Protein AF-A0A2N5FU14-F1 (afdb_monomer_lite)

Sequence (92 aa):
FRLGHEGEEYTGLNGRPNSLENLIITEDHNGPFGSPFVDSNRAPVTEETTEAVQIIYFRPSLEKDSCARLAESLMGMFLQVHGGEGEFCIVG

Foldseek 3Di:
DDQADPPDWAQFPVRDIDRRHRFDFDADPVGTADGPPTGHPPDDDDPPDPDDDDDDDDDPPDDPVRVVVVVVVVLVVVCVVVPDDDDDDDDD

Secondary structure (DSSP, 8-state):
-EEBPTT-EEEBTTSSEEE-BTSEEEEETTEEEE-SS--BTTS---TT--S--------TTS-HHHHHHHHHHHHHHHHHHH-S--------

pLDDT: mean 92.88, std 3.78, range [77.88, 98.12]

Radius of gyration: 14.76 Å; chains: 1; bounding box: 38×23×36 Å

Structure (mmCIF, N/CA/C/O backbone):
data_AF-A0A2N5FU14-F1
#
_entry.id   AF-A0A2N5FU14-F1
#
loop_
_atom_site.group_PDB
_atom_site.id
_atom_site.type_symbol
_atom_site.label_atom_id
_atom_site.label_alt_id
_atom_site.label_comp_id
_atom_site.label_asym_id
_atom_site.label_entity_id
_atom_site.label_seq_id
_atom_site.pdbx_PDB_ins_code
_atom_site.Cartn_x
_atom_site.Cartn_y
_atom_site.Cartn_z
_atom_site.occupancy
_atom_site.B_iso_or_equiv
_atom_site.auth_seq_id
_atom_site.auth_comp_id
_atom_site.auth_asym_id
_atom_site.auth_atom_id
_atom_site.pdbx_PDB_model_num
ATOM 1 N N . PHE A 1 1 ? -4.612 -10.366 -3.490 1.00 84.81 1 PHE A N 1
ATOM 2 C CA . PHE A 1 1 ? -5.344 -9.290 -4.183 1.00 84.81 1 PHE A CA 1
ATOM 3 C C . PHE A 1 1 ? -6.287 -9.924 -5.190 1.00 84.81 1 PHE A C 1
ATOM 5 O O . PHE A 1 1 ? -5.973 -10.998 -5.698 1.00 84.81 1 PHE A O 1
ATOM 12 N N . ARG A 1 2 ? -7.420 -9.284 -5.472 1.00 92.69 2 ARG A N 1
ATOM 13 C CA . ARG A 1 2 ? -8.356 -9.699 -6.527 1.00 92.69 2 ARG A CA 1
ATOM 14 C C . ARG A 1 2 ? -9.014 -8.477 -7.158 1.00 92.69 2 ARG A C 1
ATOM 16 O O . ARG A 1 2 ? -8.758 -7.357 -6.724 1.00 92.69 2 ARG A O 1
ATOM 23 N N . LEU A 1 3 ? -9.829 -8.693 -8.184 1.00 93.69 3 LEU A N 1
ATOM 24 C CA . LEU A 1 3 ? -10.721 -7.654 -8.688 1.00 93.69 3 LEU A CA 1
ATOM 25 C C . LEU A 1 3 ? -11.983 -7.602 -7.825 1.00 93.69 3 LEU A C 1
ATOM 27 O O . LEU A 1 3 ? -12.515 -8.652 -7.453 1.00 93.69 3 LEU A O 1
ATOM 31 N N . GLY A 1 4 ? -12.438 -6.391 -7.513 1.00 93.31 4 GLY A N 1
ATOM 32 C CA . GLY A 1 4 ? -13.731 -6.190 -6.874 1.00 93.31 4 GLY A CA 1
ATOM 33 C C . GLY A 1 4 ? -14.880 -6.516 -7.829 1.00 93.31 4 GLY A C 1
ATOM 34 O O . GLY A 1 4 ? -14.812 -6.250 -9.035 1.00 93.31 4 GLY A O 1
ATOM 35 N N . HIS A 1 5 ? -15.915 -7.135 -7.277 1.00 93.50 5 HIS A N 1
ATOM 36 C CA . HIS A 1 5 ? -17.118 -7.564 -7.975 1.00 93.50 5 HIS A CA 1
ATOM 37 C C . HIS A 1 5 ? -18.199 -6.477 -7.949 1.00 93.50 5 HIS A C 1
ATOM 39 O O . HIS A 1 5 ? -18.136 -5.519 -7.178 1.00 93.50 5 HIS A O 1
ATOM 45 N N . GLU A 1 6 ? -19.207 -6.636 -8.806 1.00 94.62 6 GLU A N 1
ATOM 46 C CA . GLU A 1 6 ? -20.378 -5.759 -8.828 1.00 94.62 6 GLU A CA 1
ATOM 47 C C . GLU A 1 6 ? -21.060 -5.738 -7.452 1.00 94.62 6 GLU A C 1
ATOM 49 O O . GLU A 1 6 ? -21.297 -6.781 -6.840 1.00 94.62 6 GLU A O 1
ATOM 54 N N . GLY A 1 7 ? -21.358 -4.534 -6.962 1.00 90.94 7 GLY A N 1
ATOM 55 C CA . GLY A 1 7 ? -22.012 -4.323 -5.670 1.00 90.94 7 GLY A CA 1
ATOM 56 C C . GLY A 1 7 ? -21.097 -4.397 -4.443 1.00 90.94 7 GLY A C 1
ATOM 57 O O . GLY A 1 7 ? -21.585 -4.186 -3.335 1.00 90.94 7 GLY A O 1
ATOM 58 N N . GLU A 1 8 ? -19.795 -4.663 -4.597 1.00 92.06 8 GLU A N 1
ATOM 59 C CA . GLU A 1 8 ? -18.857 -4.570 -3.475 1.00 92.06 8 GLU A CA 1
ATOM 60 C C . GLU A 1 8 ? -18.483 -3.117 -3.170 1.00 92.06 8 GLU A C 1
ATOM 62 O O . GLU A 1 8 ? -18.122 -2.341 -4.057 1.00 92.06 8 GLU A O 1
ATOM 67 N N . GLU A 1 9 ? -18.508 -2.766 -1.886 1.00 91.25 9 GLU A N 1
ATOM 68 C CA . GLU A 1 9 ? -18.147 -1.442 -1.395 1.00 91.25 9 GLU A CA 1
ATOM 69 C C . GLU A 1 9 ? -17.411 -1.511 -0.051 1.00 91.25 9 GLU A C 1
ATOM 71 O O . GLU A 1 9 ? -17.593 -2.444 0.735 1.00 91.25 9 GLU A O 1
ATOM 76 N N . TYR A 1 10 ? -16.596 -0.494 0.235 1.00 91.25 10 TYR A N 1
ATOM 77 C CA . TYR A 1 10 ? -16.187 -0.184 1.606 1.00 91.25 10 TYR A CA 1
ATOM 78 C C . TYR A 1 10 ? -16.240 1.315 1.881 1.00 91.25 10 TYR A C 1
ATOM 80 O O . TYR A 1 10 ? -16.141 2.157 0.983 1.00 91.25 10 TYR A O 1
ATOM 88 N N . THR A 1 11 ? -16.321 1.657 3.163 1.00 91.88 11 THR A N 1
ATOM 89 C CA . THR A 1 11 ? -16.152 3.032 3.631 1.00 91.88 11 THR A CA 1
ATOM 90 C C . THR A 1 11 ? -14.674 3.401 3.600 1.00 91.88 11 THR A C 1
ATOM 92 O O . THR A 1 11 ? -13.851 2.778 4.270 1.00 91.88 11 THR A O 1
ATOM 95 N N . GLY A 1 12 ? -14.320 4.403 2.797 1.00 90.19 12 GLY A N 1
ATOM 96 C CA . GLY A 1 12 ? -12.953 4.913 2.733 1.00 90.19 12 GLY A CA 1
ATOM 97 C C . GLY A 1 12 ? -12.578 5.712 3.981 1.00 90.19 12 GLY A C 1
ATOM 98 O O . GLY A 1 12 ? -13.449 6.163 4.729 1.00 90.19 12 GLY A O 1
ATOM 99 N N . LEU A 1 13 ? -11.284 5.985 4.168 1.00 87.44 13 LEU A N 1
ATOM 100 C CA . LEU A 1 13 ? -10.798 6.892 5.225 1.00 87.44 13 LEU A CA 1
ATOM 101 C C . LEU A 1 13 ? -11.382 8.313 5.134 1.00 87.44 13 LEU A C 1
ATOM 103 O O . LEU A 1 13 ? -11.403 9.051 6.113 1.00 87.44 13 LEU A O 1
ATOM 107 N N . ASN A 1 14 ? -11.914 8.689 3.971 1.00 86.38 14 ASN A N 1
ATOM 108 C CA . ASN A 1 14 ? -12.650 9.934 3.757 1.00 86.38 14 ASN A CA 1
ATOM 109 C C . ASN A 1 14 ? -14.108 9.902 4.269 1.00 86.38 14 ASN A C 1
ATOM 111 O O . ASN A 1 14 ? -14.839 10.876 4.074 1.00 86.38 14 ASN A O 1
ATOM 115 N N . GLY A 1 15 ? -14.552 8.788 4.860 1.00 87.25 15 GLY A N 1
ATOM 116 C CA . GLY A 1 15 ? -15.910 8.587 5.367 1.00 87.25 15 GLY A CA 1
ATOM 117 C C . GLY A 1 15 ? -16.973 8.376 4.286 1.00 87.25 15 GLY A C 1
ATOM 118 O O . GLY A 1 15 ? -18.162 8.405 4.595 1.00 87.25 15 GLY A O 1
ATOM 119 N N . ARG A 1 16 ? -16.578 8.193 3.020 1.00 89.00 16 ARG A N 1
ATOM 120 C CA . ARG A 1 16 ? -17.502 7.970 1.899 1.00 89.00 16 ARG A CA 1
ATOM 121 C C . ARG A 1 16 ? -17.489 6.499 1.479 1.00 89.00 16 ARG A C 1
ATOM 123 O O . ARG A 1 16 ? -16.416 5.890 1.510 1.00 89.00 16 ARG A O 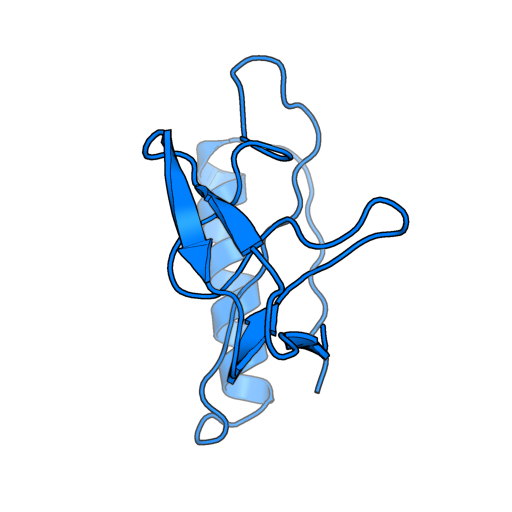1
ATOM 130 N N . PRO A 1 17 ? -18.632 5.934 1.057 1.00 88.81 17 PRO A N 1
ATOM 131 C CA . PRO A 1 17 ? -18.639 4.632 0.405 1.00 88.81 17 PRO A CA 1
ATOM 132 C C . PRO A 1 17 ? -17.905 4.731 -0.937 1.00 88.81 17 PRO A C 1
ATOM 134 O O . PRO A 1 17 ? -18.083 5.698 -1.683 1.00 88.81 17 PRO A O 1
ATOM 137 N N . ASN A 1 18 ? -17.066 3.742 -1.231 1.00 88.06 18 ASN A N 1
ATOM 138 C CA . ASN A 1 18 ? -16.390 3.598 -2.515 1.00 88.06 18 ASN A CA 1
ATOM 139 C C . ASN A 1 18 ? -16.786 2.255 -3.118 1.00 88.06 18 ASN A C 1
ATOM 141 O O . ASN A 1 18 ? -16.618 1.222 -2.470 1.00 88.06 18 ASN A O 1
ATOM 145 N N . SER A 1 19 ? -17.279 2.285 -4.358 1.00 91.75 19 SER A N 1
ATOM 146 C CA . SER A 1 19 ? -17.458 1.067 -5.148 1.00 91.75 19 SER A CA 1
ATOM 147 C C . SER A 1 19 ? -16.093 0.457 -5.451 1.00 91.75 19 SER A C 1
ATOM 149 O O . SER A 1 19 ? -15.151 1.170 -5.809 1.00 91.75 19 SER A O 1
ATOM 151 N N . LEU A 1 20 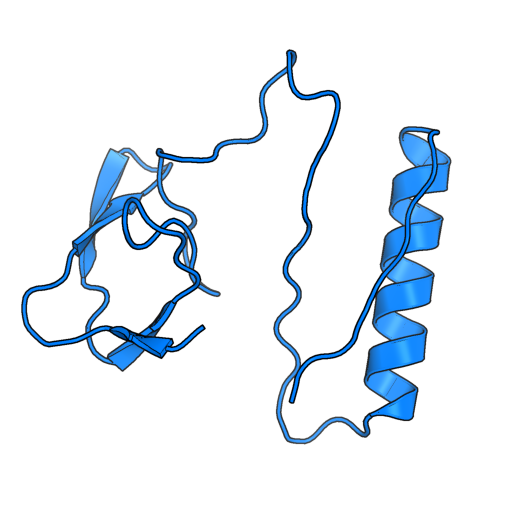? -16.001 -0.860 -5.297 1.00 92.38 20 LEU A N 1
ATOM 152 C CA . LEU A 1 20 ? -14.794 -1.641 -5.560 1.00 92.38 20 LEU A CA 1
ATOM 153 C C . LEU A 1 20 ? -14.826 -2.319 -6.924 1.00 92.38 20 LEU A C 1
ATOM 155 O O . LEU A 1 20 ? -13.852 -2.962 -7.316 1.00 92.38 20 LEU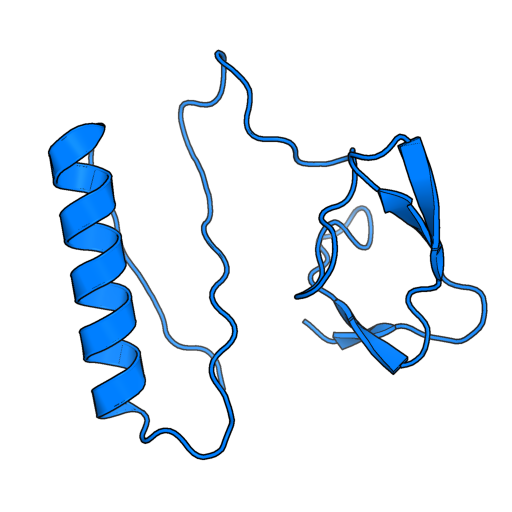 A O 1
ATOM 159 N N . GLU A 1 21 ? -15.931 -2.175 -7.648 1.00 94.19 21 GLU A N 1
ATOM 160 C CA . GLU A 1 21 ? -16.132 -2.816 -8.934 1.00 94.19 21 GLU A CA 1
ATOM 161 C C . GLU A 1 21 ? -14.992 -2.472 -9.905 1.00 94.19 21 GLU A C 1
ATOM 163 O O . GLU A 1 21 ? -14.666 -1.304 -10.130 1.00 94.19 21 GLU A O 1
ATOM 168 N N . ASN A 1 22 ? -14.376 -3.506 -10.486 1.00 92.06 22 ASN A N 1
ATOM 169 C CA . ASN A 1 22 ? -13.247 -3.395 -11.419 1.00 92.06 22 ASN A CA 1
ATOM 170 C C . ASN A 1 22 ? -11.968 -2.761 -10.833 1.00 92.06 22 ASN A C 1
ATOM 172 O O . ASN A 1 22 ? -11.026 -2.477 -11.580 1.00 92.06 22 ASN A O 1
ATOM 176 N N . LEU A 1 23 ? -11.886 -2.575 -9.513 1.00 92.31 23 LEU A N 1
ATOM 177 C CA . LEU A 1 23 ? -10.664 -2.145 -8.839 1.00 92.31 23 LEU A CA 1
ATOM 178 C C . LEU A 1 23 ? -9.842 -3.350 -8.391 1.00 92.31 23 LEU A C 1
ATOM 180 O O . LEU A 1 23 ? -10.379 -4.380 -7.983 1.00 92.31 23 LEU A O 1
ATOM 184 N N . ILE A 1 24 ? -8.517 -3.201 -8.414 1.00 91.81 24 ILE A N 1
ATOM 185 C CA . ILE A 1 24 ? -7.641 -4.110 -7.676 1.00 91.81 24 ILE A CA 1
ATOM 186 C C . ILE A 1 24 ? -7.854 -3.823 -6.193 1.00 91.81 24 ILE A C 1
ATOM 188 O O . ILE A 1 24 ? -7.661 -2.692 -5.746 1.00 91.81 24 ILE A O 1
ATOM 192 N N . ILE A 1 25 ? -8.220 -4.855 -5.444 1.00 93.50 25 ILE A N 1
ATOM 193 C CA . ILE A 1 25 ? -8.417 -4.772 -4.003 1.00 93.50 25 ILE A CA 1
ATOM 194 C C . ILE A 1 25 ? -7.449 -5.684 -3.263 1.00 93.50 25 ILE A C 1
ATOM 196 O O . ILE A 1 25 ? -7.115 -6.795 -3.703 1.00 93.50 25 ILE A O 1
ATOM 200 N N . THR A 1 26 ? -7.018 -5.206 -2.101 1.00 92.06 26 THR A N 1
ATOM 201 C CA . THR A 1 26 ? -6.395 -6.043 -1.082 1.00 92.06 26 THR A CA 1
ATOM 202 C C . THR A 1 26 ? -7.445 -6.411 -0.051 1.00 92.06 26 THR A C 1
ATOM 204 O O . THR A 1 26 ? -8.206 -5.559 0.408 1.00 92.06 26 THR A O 1
ATOM 207 N N . GLU A 1 27 ? -7.490 -7.693 0.287 1.00 92.25 27 GLU A N 1
ATOM 208 C CA . GLU A 1 27 ? -8.434 -8.264 1.233 1.00 92.25 27 GLU A CA 1
ATOM 209 C C . GLU A 1 27 ? -7.724 -9.230 2.179 1.00 92.25 27 GLU A C 1
ATOM 211 O O . GLU A 1 27 ? -6.680 -9.796 1.844 1.00 92.25 27 GLU A O 1
ATOM 216 N N . ASP A 1 28 ? -8.319 -9.409 3.350 1.00 92.06 28 ASP A N 1
ATOM 217 C CA . ASP A 1 28 ? -8.020 -10.496 4.276 1.00 92.06 28 ASP A CA 1
ATOM 218 C C . ASP A 1 28 ? -9.297 -11.337 4.487 1.00 92.06 28 ASP A C 1
ATOM 220 O O . ASP A 1 28 ? -10.279 -11.208 3.756 1.00 92.06 28 ASP A O 1
ATOM 224 N N . HIS A 1 29 ? -9.309 -12.195 5.506 1.00 92.62 29 HIS A N 1
ATOM 225 C CA . HIS A 1 29 ? -10.464 -13.033 5.844 1.00 92.62 29 HIS A CA 1
ATOM 226 C C . HIS A 1 29 ? -11.736 -12.252 6.239 1.00 92.62 29 HIS A C 1
ATOM 228 O O . HIS A 1 29 ? -12.822 -12.825 6.210 1.00 92.62 29 HIS A O 1
ATOM 234 N N . ASN A 1 30 ? -11.618 -10.969 6.594 1.00 90.44 30 ASN A N 1
ATOM 235 C CA . ASN A 1 30 ? -12.732 -10.083 6.944 1.00 90.44 30 ASN A CA 1
ATOM 236 C C . ASN A 1 30 ? -13.205 -9.225 5.758 1.00 90.44 30 ASN A C 1
ATOM 238 O O . ASN A 1 30 ? -14.107 -8.404 5.925 1.00 90.44 30 ASN A O 1
ATOM 242 N N . GLY A 1 31 ? -12.610 -9.397 4.573 1.00 90.69 31 GLY A N 1
ATOM 243 C CA . GLY A 1 31 ? -13.001 -8.714 3.340 1.00 90.69 31 GLY A CA 1
ATOM 244 C C . GLY A 1 31 ? -11.999 -7.650 2.880 1.00 90.69 31 GLY A C 1
ATOM 245 O O . GLY A 1 31 ? -10.847 -7.633 3.324 1.00 90.69 31 GLY A O 1
ATOM 246 N N . PRO A 1 32 ? -12.386 -6.752 1.963 1.00 92.19 32 PRO A N 1
ATOM 247 C CA . PRO A 1 32 ? -11.476 -5.758 1.403 1.00 92.19 32 PRO A CA 1
ATOM 248 C C . PRO A 1 32 ? -11.063 -4.710 2.448 1.00 92.19 32 PRO A C 1
ATOM 250 O O . PRO A 1 32 ? -11.848 -4.334 3.320 1.00 92.19 32 PRO A O 1
ATOM 253 N N . PHE A 1 33 ? -9.814 -4.244 2.380 1.00 92.44 33 PHE A N 1
ATOM 254 C CA . PHE A 1 33 ? -9.324 -3.144 3.223 1.00 92.44 33 PHE A CA 1
ATOM 255 C C . PHE A 1 33 ? -8.537 -2.061 2.493 1.00 92.44 33 PHE A C 1
ATOM 257 O O . PHE A 1 33 ? -8.295 -1.002 3.075 1.00 92.44 33 PHE A O 1
ATOM 264 N N . GLY A 1 34 ? -8.147 -2.284 1.244 1.00 91.12 34 GLY A N 1
ATOM 265 C CA . GLY A 1 34 ? -7.345 -1.314 0.512 1.00 91.12 34 GLY A CA 1
ATOM 266 C C . GLY A 1 34 ? -7.487 -1.461 -0.990 1.00 91.12 34 GLY A C 1
ATOM 267 O O . GLY A 1 34 ? -7.839 -2.526 -1.503 1.00 91.12 34 GLY A O 1
ATOM 268 N N . SER A 1 35 ? -7.172 -0.380 -1.689 1.00 91.31 35 SER A N 1
ATOM 269 C CA . SER A 1 35 ? -7.059 -0.321 -3.145 1.00 91.31 35 SER A CA 1
ATOM 270 C C . SER A 1 35 ? -5.962 0.682 -3.517 1.00 91.31 35 SER A C 1
ATOM 272 O O . SER A 1 35 ? -5.565 1.485 -2.676 1.00 91.31 35 SER A O 1
ATOM 274 N N . PRO A 1 36 ? -5.492 0.713 -4.775 1.00 88.06 36 PRO A N 1
ATOM 275 C CA . PRO A 1 36 ? -4.561 1.744 -5.236 1.00 88.06 36 PRO A CA 1
ATOM 276 C C . PRO A 1 36 ? -5.087 3.190 -5.146 1.00 88.06 36 PRO A C 1
ATOM 278 O O . PRO A 1 36 ? -4.325 4.116 -5.414 1.00 88.06 36 PRO A O 1
ATOM 281 N N . PHE A 1 37 ? -6.378 3.395 -4.852 1.00 85.06 37 PHE A N 1
ATOM 282 C CA . PHE A 1 37 ? -7.032 4.705 -4.912 1.00 85.06 37 PHE A CA 1
ATOM 283 C C . PHE A 1 37 ? -7.314 5.305 -3.535 1.00 85.06 37 PHE A C 1
ATOM 285 O O . PHE A 1 37 ? -6.943 6.448 -3.277 1.00 85.06 37 PHE A O 1
ATOM 292 N N . VAL A 1 38 ? -8.015 4.573 -2.670 1.00 84.50 38 VAL A N 1
ATOM 293 C CA . VAL A 1 38 ? -8.428 5.046 -1.339 1.00 84.50 38 VAL A CA 1
ATOM 294 C C . VAL A 1 38 ? -8.409 3.863 -0.394 1.00 84.50 38 VAL A C 1
ATOM 296 O O . VAL A 1 38 ? -9.071 2.876 -0.686 1.00 84.50 38 VAL A O 1
ATOM 299 N N . ASP A 1 39 ? -7.731 3.952 0.743 1.00 85.69 39 ASP A N 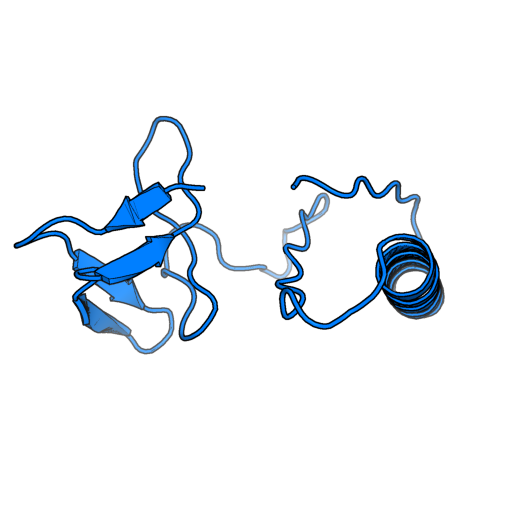1
ATOM 300 C CA . ASP A 1 39 ? -7.788 2.892 1.752 1.00 85.69 39 ASP A CA 1
ATOM 301 C C . ASP A 1 39 ? -9.129 2.882 2.494 1.00 85.69 39 ASP A C 1
ATOM 303 O O . ASP A 1 39 ? -9.792 3.916 2.656 1.00 85.69 39 ASP A O 1
ATOM 307 N N . SER A 1 40 ? -9.540 1.700 2.953 1.00 87.31 40 SER A N 1
ATOM 308 C CA . SER A 1 40 ? -10.717 1.577 3.811 1.00 87.31 40 SER A CA 1
ATOM 309 C C . SER A 1 40 ? -10.441 2.138 5.207 1.00 87.31 40 SER A C 1
ATOM 311 O O . SER A 1 40 ? -9.304 2.173 5.679 1.00 87.31 40 SER A O 1
ATOM 313 N N . ASN A 1 41 ? -11.501 2.479 5.930 1.00 88.00 41 ASN A N 1
ATOM 314 C CA . ASN A 1 41 ? -11.415 2.813 7.349 1.00 88.00 41 ASN A CA 1
ATOM 315 C C . ASN A 1 41 ? -11.199 1.600 8.275 1.00 88.00 41 ASN A C 1
ATOM 317 O O . ASN A 1 41 ? -11.237 1.762 9.493 1.00 88.00 41 ASN A O 1
ATOM 321 N N . ARG A 1 42 ? -10.986 0.398 7.723 1.00 90.81 42 ARG A N 1
ATOM 322 C CA . ARG A 1 42 ? -10.836 -0.843 8.492 1.00 90.81 42 ARG A CA 1
ATOM 323 C C . ARG A 1 42 ? -9.416 -1.073 9.000 1.00 90.81 42 ARG A C 1
ATOM 325 O O . ARG A 1 42 ? -9.251 -1.681 10.050 1.00 90.81 42 ARG A O 1
ATOM 332 N N . ALA A 1 43 ? -8.412 -0.608 8.261 1.00 87.44 43 ALA A N 1
ATOM 333 C CA . ALA A 1 43 ? -7.003 -0.799 8.600 1.00 87.44 43 ALA A CA 1
ATOM 334 C C . ALA A 1 43 ? -6.200 0.519 8.544 1.00 87.44 43 ALA A C 1
ATOM 336 O O . ALA A 1 43 ? -5.184 0.579 7.850 1.00 87.44 43 ALA A O 1
ATOM 337 N N . PRO A 1 44 ? -6.644 1.600 9.221 1.00 90.62 44 PRO A N 1
ATOM 338 C CA . PRO A 1 44 ? -5.858 2.822 9.299 1.00 90.62 44 PRO A CA 1
ATOM 339 C C . PRO A 1 44 ? -4.584 2.591 10.114 1.00 90.62 44 PRO A C 1
ATOM 341 O O . PRO A 1 44 ? -4.609 1.936 11.155 1.00 90.62 44 PRO A O 1
ATOM 344 N N . VAL A 1 45 ? -3.489 3.215 9.687 1.00 92.31 45 VAL A N 1
ATOM 345 C CA . VAL A 1 45 ? -2.344 3.433 10.575 1.00 92.31 45 VAL A CA 1
ATOM 346 C C . VAL A 1 45 ? -2.762 4.450 11.636 1.00 92.31 45 VAL A C 1
ATOM 348 O O . VAL A 1 45 ? -3.320 5.501 11.314 1.00 92.31 45 VAL A O 1
ATOM 351 N N . THR A 1 46 ? -2.503 4.129 12.899 1.00 93.94 46 THR A N 1
ATOM 352 C CA . THR A 1 46 ? -2.802 4.984 14.054 1.00 93.94 46 THR A CA 1
ATOM 353 C C . THR A 1 46 ? -1.535 5.222 14.869 1.00 93.94 46 THR A C 1
ATOM 355 O O . THR A 1 46 ? -0.506 4.597 14.623 1.00 93.94 46 THR A O 1
ATOM 358 N N . GLU A 1 47 ? -1.606 6.097 15.871 1.00 94.44 47 GLU A N 1
ATOM 359 C CA . GLU A 1 47 ? -0.493 6.314 16.807 1.00 94.44 47 GLU A CA 1
ATOM 360 C C . GLU A 1 47 ? -0.147 5.058 17.628 1.00 94.44 47 GLU A C 1
ATOM 362 O O . GLU A 1 47 ? 0.965 4.945 18.135 1.00 94.44 47 GLU A O 1
ATOM 367 N N . GLU A 1 48 ? -1.068 4.095 17.730 1.00 96.25 48 GLU A N 1
ATOM 368 C CA . GLU A 1 48 ? -0.857 2.821 18.430 1.00 96.25 48 GLU A CA 1
ATOM 369 C C . GLU A 1 48 ? -0.250 1.732 17.526 1.00 96.25 48 GLU A C 1
ATOM 371 O O . GLU A 1 48 ? 0.078 0.644 17.997 1.00 96.25 48 GLU A O 1
ATOM 376 N N . THR A 1 49 ? -0.098 1.990 16.223 1.00 95.62 49 THR A N 1
ATOM 377 C CA . THR A 1 49 ? 0.424 1.003 15.273 1.00 95.62 49 THR A CA 1
ATOM 378 C C . THR A 1 49 ? 1.918 0.761 15.500 1.00 95.62 49 THR A C 1
ATOM 380 O O . THR A 1 49 ? 2.744 1.633 15.243 1.00 95.62 49 THR A O 1
ATOM 383 N N . THR A 1 50 ? 2.271 -0.456 15.920 1.00 95.44 50 THR A N 1
ATOM 384 C CA . THR A 1 50 ? 3.668 -0.898 16.093 1.00 95.44 50 THR A CA 1
ATOM 385 C C . THR A 1 50 ? 4.172 -1.769 14.946 1.00 95.44 50 THR A C 1
ATOM 387 O O . THR A 1 50 ? 5.371 -1.817 14.693 1.00 95.44 50 THR A O 1
ATOM 390 N N . GLU A 1 51 ? 3.262 -2.451 14.251 1.00 95.38 51 GLU A N 1
ATOM 391 C CA . GLU A 1 51 ? 3.548 -3.315 13.107 1.00 95.38 51 GLU A CA 1
ATOM 392 C C . GLU A 1 51 ? 2.657 -2.885 11.943 1.00 95.38 51 GLU A C 1
ATOM 394 O O . GLU A 1 51 ? 1.441 -2.748 12.095 1.00 95.38 51 GLU A O 1
ATOM 399 N N . ALA A 1 52 ? 3.259 -2.641 10.781 1.00 94.69 52 ALA A N 1
ATOM 400 C CA . ALA A 1 52 ? 2.555 -2.145 9.608 1.00 94.69 52 ALA A CA 1
ATOM 401 C C . ALA A 1 52 ? 2.945 -2.941 8.364 1.00 94.69 52 ALA A C 1
ATOM 403 O O . ALA A 1 52 ? 4.091 -3.354 8.202 1.00 94.69 52 ALA A O 1
ATOM 404 N N . VAL A 1 53 ? 1.987 -3.098 7.453 1.00 93.44 53 VAL A N 1
ATOM 405 C CA . VAL A 1 53 ? 2.213 -3.676 6.128 1.00 93.44 53 VAL A CA 1
ATOM 406 C C . VAL A 1 53 ? 2.038 -2.575 5.091 1.00 93.44 53 VAL A C 1
ATOM 408 O O . VAL A 1 53 ? 0.984 -1.947 5.017 1.00 93.44 53 VAL A O 1
ATOM 411 N N . GLN A 1 54 ? 3.066 -2.351 4.274 1.00 93.88 54 GLN A N 1
ATOM 412 C CA . GLN A 1 54 ? 2.999 -1.445 3.129 1.00 93.88 54 GLN A CA 1
ATOM 413 C C . GLN A 1 54 ? 2.710 -2.237 1.855 1.00 93.88 54 GLN A C 1
ATOM 415 O O . GLN A 1 54 ? 3.390 -3.216 1.553 1.00 93.88 54 GLN A O 1
ATOM 420 N N . ILE A 1 55 ? 1.716 -1.798 1.083 1.00 93.06 55 ILE A N 1
ATOM 421 C CA . ILE A 1 55 ? 1.331 -2.437 -0.179 1.00 93.06 55 ILE A CA 1
ATOM 422 C C . ILE A 1 55 ? 1.652 -1.475 -1.318 1.00 93.06 55 ILE A C 1
ATOM 424 O O . ILE A 1 55 ? 1.074 -0.394 -1.412 1.00 93.06 55 ILE A O 1
ATOM 428 N N . ILE A 1 56 ? 2.577 -1.871 -2.193 1.00 93.44 56 ILE A N 1
ATOM 429 C CA . ILE A 1 56 ? 3.030 -1.057 -3.324 1.00 93.44 56 ILE A CA 1
ATOM 430 C C . ILE A 1 56 ? 2.527 -1.684 -4.623 1.00 93.44 56 ILE A C 1
ATOM 432 O O . ILE A 1 56 ? 2.819 -2.841 -4.926 1.00 93.44 56 ILE A O 1
ATOM 436 N N . TYR A 1 57 ? 1.807 -0.900 -5.423 1.00 92.25 57 TYR A N 1
ATOM 437 C CA . TYR A 1 57 ? 1.320 -1.320 -6.734 1.00 92.25 57 TYR A CA 1
ATOM 438 C C . TYR A 1 57 ? 2.261 -0.825 -7.831 1.00 92.25 57 TYR A C 1
ATOM 440 O O . TYR A 1 57 ? 2.341 0.372 -8.116 1.00 92.25 57 TYR A O 1
ATOM 448 N N . PHE A 1 58 ? 2.961 -1.753 -8.479 1.00 93.25 58 PHE A N 1
ATOM 449 C CA . PHE A 1 58 ? 3.801 -1.444 -9.630 1.00 93.25 58 PHE A CA 1
ATOM 450 C C . PHE A 1 58 ? 3.025 -1.586 -10.938 1.00 93.25 58 PHE A C 1
ATOM 452 O O . PHE A 1 58 ? 2.179 -2.465 -11.101 1.00 93.25 58 PHE A O 1
ATOM 459 N N . ARG A 1 59 ? 3.345 -0.729 -11.912 1.00 92.31 59 ARG A N 1
ATOM 460 C CA . ARG A 1 59 ? 2.816 -0.881 -13.271 1.00 92.31 59 ARG A CA 1
ATOM 461 C C . ARG A 1 59 ? 3.421 -2.129 -13.927 1.00 92.31 59 ARG A C 1
ATOM 463 O O . ARG A 1 59 ? 4.636 -2.294 -13.831 1.00 92.31 59 ARG A O 1
ATOM 470 N N . PRO A 1 60 ? 2.645 -2.916 -14.697 1.00 90.81 60 PRO A N 1
ATOM 471 C CA . PRO A 1 60 ? 3.159 -4.094 -15.409 1.00 90.81 60 PRO A CA 1
ATOM 472 C C . PRO A 1 60 ? 4.307 -3.803 -16.385 1.00 90.81 60 PRO A C 1
ATOM 474 O O . PRO A 1 60 ? 5.044 -4.702 -16.763 1.00 90.81 60 PRO A O 1
ATOM 477 N N . SER A 1 61 ? 4.461 -2.545 -16.809 1.00 95.25 61 SER A N 1
ATOM 478 C CA . SER A 1 61 ? 5.543 -2.101 -17.690 1.00 95.25 61 SER A CA 1
ATOM 479 C C . SER A 1 61 ? 6.911 -1.998 -17.004 1.00 95.25 61 SER A C 1
ATOM 481 O O . SER A 1 61 ? 7.889 -1.682 -17.674 1.00 95.25 61 SER A O 1
ATOM 483 N N . LEU A 1 62 ? 6.985 -2.148 -15.678 1.00 95.31 62 LEU A N 1
ATOM 484 C CA . LEU A 1 62 ? 8.239 -2.107 -14.929 1.00 95.31 62 LEU A CA 1
ATOM 485 C C . LEU A 1 62 ? 8.842 -3.507 -14.823 1.00 95.31 62 LEU A C 1
ATOM 487 O O . LEU A 1 62 ? 8.156 -4.476 -14.506 1.00 95.31 62 LEU A O 1
ATOM 491 N N . GLU A 1 63 ? 10.149 -3.600 -15.044 1.00 95.50 63 GLU A N 1
ATOM 492 C CA . GLU A 1 63 ? 10.887 -4.844 -14.838 1.00 95.50 63 GLU A CA 1
ATOM 493 C C . GLU A 1 63 ? 10.942 -5.217 -13.353 1.00 95.50 63 GLU A C 1
ATOM 495 O O . GLU A 1 63 ? 11.102 -4.345 -12.493 1.00 95.50 63 GLU A O 1
ATOM 500 N N . LYS A 1 64 ? 10.882 -6.522 -13.055 1.00 92.81 64 LYS A N 1
ATOM 501 C CA . LYS A 1 64 ? 10.870 -7.044 -11.678 1.00 92.81 64 LYS A CA 1
ATOM 502 C C . LYS A 1 64 ? 12.052 -6.536 -10.843 1.00 92.81 64 LYS A C 1
ATOM 504 O O . LYS A 1 64 ? 11.842 -6.097 -9.716 1.00 92.81 64 LYS A O 1
ATOM 509 N N . ASP A 1 65 ? 13.254 -6.490 -11.413 1.00 95.62 65 ASP A N 1
ATOM 510 C CA . ASP A 1 65 ? 14.448 -5.978 -10.724 1.00 95.62 65 ASP A CA 1
ATOM 511 C C . ASP A 1 65 ? 14.338 -4.486 -10.391 1.00 95.62 65 ASP A C 1
ATOM 513 O O . ASP A 1 65 ? 14.809 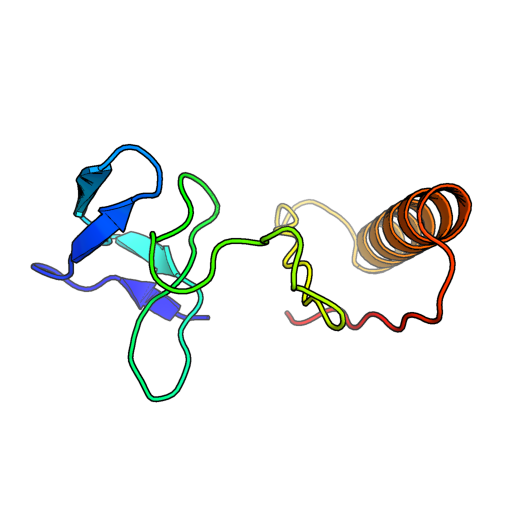-4.027 -9.352 1.00 95.62 65 ASP A O 1
ATOM 517 N N . SER A 1 66 ? 13.691 -3.711 -11.264 1.00 96.06 66 SER A N 1
ATOM 518 C CA . SER A 1 66 ? 13.428 -2.295 -11.007 1.00 96.06 66 SER A CA 1
ATOM 519 C C . SER A 1 66 ? 12.405 -2.121 -9.885 1.00 96.06 66 SER A C 1
ATOM 521 O O . SER A 1 66 ? 12.610 -1.282 -9.011 1.00 96.06 66 SER A O 1
ATOM 523 N N . CYS A 1 67 ? 11.350 -2.941 -9.858 1.00 96.69 67 CYS A N 1
ATOM 524 C CA . CYS A 1 67 ? 10.384 -2.966 -8.758 1.00 96.69 67 CYS A CA 1
ATOM 525 C C . CYS A 1 67 ? 11.050 -3.327 -7.423 1.00 96.69 67 CYS A C 1
ATOM 527 O O . CYS A 1 67 ? 10.796 -2.660 -6.424 1.00 96.69 67 CYS A O 1
ATOM 529 N N . ALA A 1 68 ? 11.940 -4.325 -7.412 1.00 96.44 68 ALA A N 1
ATOM 530 C CA . ALA A 1 68 ? 12.665 -4.738 -6.211 1.00 96.44 68 ALA A CA 1
ATOM 531 C C . ALA A 1 68 ? 13.539 -3.606 -5.650 1.00 96.44 68 ALA A C 1
ATOM 533 O O . ALA A 1 68 ? 13.429 -3.283 -4.472 1.00 96.44 68 ALA A O 1
ATOM 534 N N . ARG A 1 69 ? 14.326 -2.926 -6.499 1.00 97.44 69 ARG A N 1
ATOM 535 C CA . ARG A 1 69 ? 15.143 -1.775 -6.068 1.00 97.44 69 ARG A CA 1
ATOM 536 C C . ARG A 1 69 ? 14.299 -0.619 -5.530 1.00 97.44 69 ARG A C 1
ATOM 538 O O . ARG A 1 69 ? 14.703 0.046 -4.578 1.00 97.44 69 ARG A O 1
ATOM 545 N N . LEU A 1 70 ? 13.138 -0.360 -6.139 1.00 97.06 70 LEU A N 1
ATOM 546 C CA . LEU A 1 70 ? 12.210 0.673 -5.670 1.00 97.06 70 LEU A CA 1
ATOM 547 C C . LEU A 1 70 ? 11.601 0.311 -4.310 1.00 97.06 70 LEU A C 1
ATOM 549 O O . LEU A 1 70 ? 11.556 1.169 -3.432 1.00 97.06 70 LEU A O 1
ATOM 553 N N . ALA A 1 71 ? 11.170 -0.941 -4.131 1.00 97.00 71 ALA A N 1
ATOM 554 C CA . ALA A 1 71 ? 10.635 -1.437 -2.865 1.00 97.00 71 ALA A CA 1
ATOM 555 C C . ALA A 1 71 ? 11.692 -1.393 -1.750 1.00 97.00 71 ALA A C 1
ATOM 557 O O . ALA A 1 71 ? 11.420 -0.867 -0.675 1.00 97.00 71 ALA A O 1
ATOM 558 N N . GLU A 1 72 ? 12.915 -1.848 -2.034 1.00 97.94 72 GLU A N 1
ATOM 559 C CA . GLU A 1 72 ? 14.046 -1.790 -1.102 1.00 97.94 72 GLU A CA 1
ATOM 560 C C . GLU A 1 72 ? 14.379 -0.347 -0.701 1.00 97.94 72 GLU A C 1
ATOM 562 O O . GLU A 1 72 ? 14.532 -0.046 0.483 1.00 97.94 72 GLU A O 1
ATOM 567 N N . SER A 1 73 ? 14.424 0.571 -1.673 1.00 97.75 73 SER A N 1
ATOM 568 C CA . SER A 1 73 ? 14.681 1.990 -1.406 1.00 97.75 73 SER A CA 1
ATOM 569 C C . SER A 1 73 ? 13.579 2.614 -0.541 1.00 97.75 73 SER A C 1
ATOM 571 O O . SER A 1 73 ? 13.880 3.357 0.391 1.00 97.75 73 SER A O 1
ATOM 573 N N . LEU A 1 74 ? 12.305 2.310 -0.821 1.00 97.19 74 LEU A N 1
ATOM 574 C CA . LEU A 1 74 ? 11.165 2.775 -0.021 1.00 97.19 74 LEU A CA 1
ATOM 575 C C . LEU A 1 74 ? 11.228 2.259 1.418 1.00 97.19 74 LEU A C 1
ATOM 577 O O . LEU A 1 74 ? 11.102 3.053 2.349 1.00 97.19 74 LEU A O 1
ATOM 581 N N . MET A 1 75 ? 11.480 0.960 1.591 1.00 97.75 75 MET A N 1
ATOM 582 C CA . MET A 1 75 ? 11.649 0.337 2.903 1.00 97.75 75 MET A CA 1
ATOM 583 C C . MET A 1 75 ? 12.797 0.995 3.676 1.00 97.75 75 MET A C 1
ATOM 585 O O . MET A 1 75 ? 12.605 1.421 4.812 1.00 97.75 75 MET A O 1
ATOM 589 N N . GLY A 1 76 ? 13.965 1.159 3.045 1.00 98.06 76 GLY A N 1
ATOM 590 C CA . GLY A 1 76 ? 15.127 1.793 3.668 1.00 98.06 76 GLY A CA 1
ATOM 591 C C . GLY A 1 76 ? 14.851 3.229 4.120 1.00 98.06 76 GLY A C 1
ATOM 592 O O . GLY A 1 76 ? 15.158 3.584 5.257 1.00 98.06 76 GLY A O 1
ATOM 593 N N . MET A 1 77 ? 14.212 4.044 3.272 1.00 97.62 77 MET A N 1
ATOM 594 C CA . MET A 1 77 ? 13.823 5.414 3.635 1.00 97.62 77 MET A CA 1
ATOM 595 C C . MET A 1 77 ? 12.815 5.444 4.788 1.00 97.62 77 MET A C 1
ATOM 597 O O . MET A 1 77 ? 12.920 6.288 5.677 1.00 97.62 77 MET A O 1
ATOM 601 N N . PHE A 1 78 ? 11.842 4.531 4.793 1.00 96.94 78 PHE A N 1
ATOM 602 C CA . PHE A 1 78 ? 10.836 4.464 5.848 1.00 96.94 78 PHE A CA 1
ATOM 603 C C . PHE A 1 78 ? 11.459 4.100 7.203 1.00 96.94 78 PHE A C 1
ATOM 605 O O . PHE A 1 78 ? 11.227 4.805 8.190 1.00 96.94 78 PHE A O 1
ATOM 612 N N . LEU A 1 79 ? 12.299 3.059 7.229 1.00 97.44 79 LEU A N 1
ATOM 613 C CA . LEU A 1 79 ? 13.017 2.605 8.425 1.00 97.44 79 LEU A CA 1
ATOM 614 C C . LEU A 1 79 ? 14.032 3.642 8.917 1.00 97.44 79 LEU A C 1
ATOM 616 O O . LEU A 1 79 ? 14.226 3.790 10.118 1.00 97.44 79 LEU A O 1
ATOM 620 N N . GLN A 1 80 ? 14.654 4.414 8.023 1.00 98.12 80 GLN A N 1
ATOM 621 C CA . GLN A 1 80 ? 15.566 5.486 8.425 1.00 98.12 80 GLN A CA 1
ATOM 622 C C . GLN A 1 80 ? 14.866 6.560 9.276 1.00 98.12 80 GLN A C 1
ATOM 624 O O . GLN A 1 80 ? 15.489 7.140 10.165 1.00 98.12 80 GLN A O 1
ATOM 629 N N . VAL A 1 81 ? 13.589 6.840 8.999 1.00 96.75 81 VAL A N 1
ATOM 630 C CA . VAL A 1 81 ? 12.809 7.858 9.719 1.00 96.75 81 VAL A CA 1
ATOM 631 C C . VAL A 1 81 ? 12.170 7.291 10.989 1.00 96.75 81 VAL A C 1
ATOM 633 O O . VAL A 1 81 ? 12.166 7.970 12.013 1.00 96.75 81 VAL A O 1
ATOM 636 N N . HIS A 1 82 ? 11.645 6.063 10.933 1.00 95.62 82 HIS A N 1
ATOM 637 C CA . HIS A 1 82 ? 10.826 5.487 12.010 1.00 95.62 82 HIS A CA 1
ATOM 638 C C . HIS A 1 82 ? 11.561 4.443 12.869 1.00 95.62 82 HIS A C 1
ATOM 640 O O . HIS A 1 82 ? 11.065 4.063 13.927 1.00 95.62 82 HIS A O 1
ATOM 646 N N . GLY A 1 83 ? 12.749 3.998 12.452 1.00 95.62 83 GLY A N 1
ATOM 647 C CA . GLY A 1 83 ? 13.458 2.866 13.047 1.00 95.62 83 GLY A CA 1
ATOM 648 C C . GLY A 1 83 ? 12.816 1.516 12.707 1.00 95.62 83 GLY A C 1
ATOM 649 O O . GLY A 1 83 ? 11.984 1.416 11.807 1.00 95.62 83 GLY A O 1
ATOM 650 N N . GLY A 1 84 ? 13.210 0.480 13.453 1.00 96.50 84 GLY A N 1
ATOM 651 C CA . GLY A 1 84 ? 12.662 -0.873 13.336 1.00 96.50 84 GLY A CA 1
ATOM 652 C C . GLY A 1 84 ? 13.374 -1.760 12.313 1.00 96.50 84 GLY A C 1
ATOM 653 O O . GLY A 1 84 ? 14.488 -1.474 11.873 1.00 96.50 84 GLY A O 1
ATOM 654 N N . GLU A 1 85 ? 12.706 -2.854 11.962 1.00 97.62 85 GLU A N 1
ATOM 655 C CA . GLU A 1 85 ? 13.148 -3.837 10.975 1.00 97.62 85 GLU A CA 1
ATOM 656 C C . GLU A 1 85 ? 12.062 -4.004 9.912 1.00 97.62 85 GLU A C 1
ATOM 658 O O . GLU A 1 85 ? 10.886 -3.723 10.153 1.00 97.62 85 GLU A O 1
ATOM 663 N N . GLY A 1 86 ? 12.454 -4.439 8.719 1.00 97.19 86 GLY A N 1
ATOM 664 C CA . GLY A 1 86 ? 11.521 -4.625 7.622 1.00 97.19 86 GLY A CA 1
ATOM 665 C C . GLY A 1 86 ? 12.026 -5.642 6.618 1.00 97.19 86 GLY A C 1
ATOM 666 O O . GLY A 1 86 ? 13.228 -5.792 6.396 1.00 97.19 86 GLY A O 1
ATOM 667 N N . GLU A 1 87 ? 11.072 -6.314 5.997 1.00 97.56 87 GLU A N 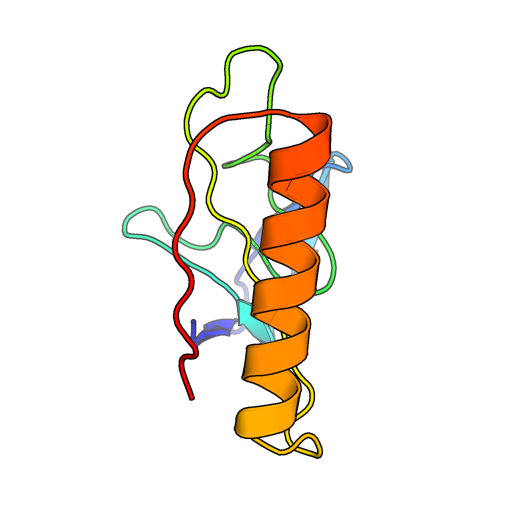1
ATOM 668 C CA . GLU A 1 87 ? 11.278 -7.181 4.852 1.00 97.56 87 GLU A CA 1
ATOM 669 C C . GLU A 1 87 ? 10.265 -6.822 3.767 1.00 97.56 87 GLU A C 1
ATOM 671 O O . GLU A 1 87 ? 9.206 -6.249 4.035 1.00 97.56 87 GLU A O 1
ATOM 676 N N . PHE A 1 88 ? 10.587 -7.154 2.521 1.00 97.31 88 PHE A N 1
ATOM 677 C CA . PHE A 1 88 ? 9.664 -6.979 1.411 1.00 97.31 88 PHE A CA 1
ATOM 678 C C . PHE A 1 88 ? 9.655 -8.220 0.528 1.00 97.31 88 PHE A C 1
ATOM 680 O O . PHE A 1 88 ? 10.640 -8.950 0.415 1.00 97.31 88 PHE A O 1
ATOM 687 N N . CYS A 1 89 ? 8.534 -8.427 -0.154 1.00 95.81 89 CYS A N 1
ATOM 688 C CA . CYS A 1 89 ? 8.423 -9.407 -1.220 1.00 95.81 89 CYS A CA 1
ATOM 689 C C . CYS A 1 89 ? 7.714 -8.784 -2.424 1.00 95.81 89 CYS A C 1
ATOM 691 O O . CYS A 1 89 ? 6.913 -7.859 -2.290 1.00 95.81 89 CYS A O 1
ATOM 693 N N . ILE A 1 90 ? 8.021 -9.293 -3.617 1.00 93.38 90 ILE A N 1
ATOM 694 C CA . ILE A 1 90 ? 7.325 -8.920 -4.848 1.00 93.38 90 ILE A CA 1
ATOM 695 C C . ILE A 1 90 ? 6.407 -10.076 -5.234 1.00 93.38 90 ILE A C 1
ATOM 697 O O . ILE A 1 90 ? 6.864 -11.201 -5.433 1.00 93.38 90 ILE A O 1
ATOM 701 N N . VAL A 1 91 ? 5.116 -9.781 -5.362 1.00 89.12 91 VAL A N 1
ATOM 702 C CA . VAL A 1 91 ? 4.072 -10.724 -5.777 1.00 89.12 91 VAL A CA 1
ATOM 703 C C . VAL A 1 91 ? 3.571 -10.352 -7.172 1.00 89.12 91 VAL A C 1
ATOM 705 O O . VAL A 1 91 ? 3.193 -9.205 -7.407 1.00 89.12 91 VAL A O 1
ATOM 708 N N . GLY A 1 92 ? 3.599 -11.309 -8.105 1.00 77.88 92 GLY A N 1
ATOM 709 C CA . GLY A 1 92 ? 3.220 -11.094 -9.508 1.00 77.88 92 GLY A CA 1
ATOM 710 C C . GLY A 1 92 ? 3.684 -12.189 -10.455 1.00 77.88 92 GLY A C 1
ATOM 711 O O . GLY A 1 92 ? 4.911 -12.463 -10.507 1.00 77.88 92 GLY A O 1
#